Protein AF-A0A413T0A4-F1 (afdb_monomer_lite)

Foldseek 3Di:
DDPLPPDPAFDWDWDADPVRHTQDIHGDPDRFDDWDADPVQQKIWTADPVVRDIDIDHRPVSVVRRD

Structure (mmCIF, N/CA/C/O backbone):
data_AF-A0A413T0A4-F1
#
_entry.id   AF-A0A413T0A4-F1
#
loop_
_atom_site.group_PDB
_atom_site.id
_atom_site.type_symbol
_atom_site.label_atom_id
_atom_site.label_alt_id
_atom_site.label_comp_id
_atom_site.label_asym_id
_atom_site.label_entity_id
_atom_site.label_seq_id
_atom_site.pdbx_PDB_ins_code
_atom_site.Cartn_x
_atom_site.Cartn_y
_atom_site.Cartn_z
_atom_site.occupancy
_atom_site.B_iso_or_equiv
_atom_site.auth_seq_id
_atom_site.auth_comp_id
_atom_site.auth_asym_id
_atom_site.auth_atom_id
_atom_site.pdbx_PDB_model_num
ATOM 1 N N . MET A 1 1 ? 13.594 15.653 -16.925 1.00 56.19 1 MET A N 1
ATOM 2 C CA . MET A 1 1 ? 13.489 14.467 -16.045 1.00 56.19 1 MET A CA 1
ATOM 3 C C . MET A 1 1 ? 12.292 14.685 -15.130 1.00 56.19 1 MET A C 1
ATOM 5 O O . MET A 1 1 ? 12.238 15.739 -14.511 1.00 56.19 1 MET A O 1
ATOM 9 N N . THR A 1 2 ? 11.297 13.793 -15.115 1.00 66.12 2 THR A N 1
ATOM 10 C CA . THR A 1 2 ? 10.080 13.983 -14.298 1.00 66.12 2 THR A CA 1
ATOM 11 C C . THR A 1 2 ? 10.198 13.228 -12.977 1.00 66.12 2 THR A C 1
ATOM 13 O O . THR A 1 2 ? 11.041 12.338 -12.838 1.00 66.12 2 THR A O 1
ATOM 16 N N . PHE A 1 3 ? 9.313 13.522 -12.018 1.00 61.69 3 PHE A N 1
ATOM 17 C CA . PHE A 1 3 ? 9.179 12.708 -10.804 1.00 61.69 3 PHE A CA 1
ATOM 18 C C . PHE A 1 3 ? 8.938 11.221 -11.115 1.00 61.69 3 PHE A C 1
ATOM 20 O O . PHE A 1 3 ? 9.277 10.367 -10.307 1.00 61.69 3 PHE A O 1
ATOM 27 N N . GLN A 1 4 ? 8.362 10.888 -12.272 1.00 61.56 4 GLN A N 1
ATOM 28 C CA . GLN A 1 4 ? 8.033 9.514 -12.655 1.00 61.56 4 GLN A CA 1
ATOM 29 C C . GLN A 1 4 ? 9.190 8.785 -13.353 1.00 61.56 4 GLN A C 1
ATOM 31 O O . GLN A 1 4 ? 9.255 7.562 -13.272 1.00 61.56 4 GLN A O 1
ATOM 36 N N . THR A 1 5 ? 10.097 9.507 -14.020 1.00 66.69 5 THR A N 1
ATOM 37 C CA . THR A 1 5 ? 11.190 8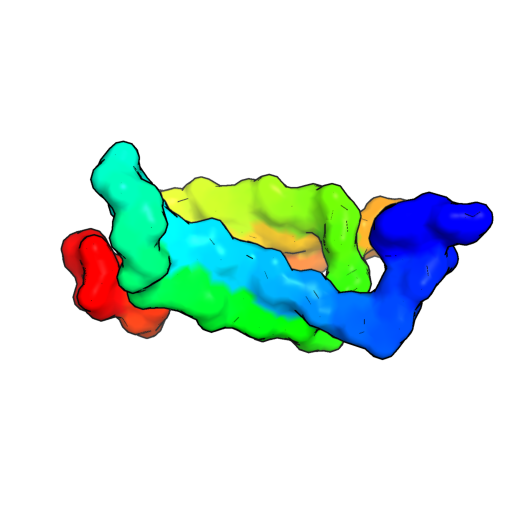.923 -14.826 1.00 66.69 5 THR A CA 1
ATOM 38 C C . THR A 1 5 ? 12.585 9.130 -14.233 1.00 66.69 5 THR A C 1
ATOM 40 O O . THR A 1 5 ? 13.542 8.529 -14.704 1.00 66.69 5 THR A O 1
ATOM 43 N N . GLY A 1 6 ? 12.724 9.956 -13.189 1.00 73.00 6 GLY A N 1
ATOM 44 C CA . GLY A 1 6 ? 14.004 10.264 -12.533 1.00 73.00 6 GLY A CA 1
ATOM 45 C C . GLY A 1 6 ? 14.175 9.707 -11.121 1.00 73.00 6 GLY A C 1
ATOM 46 O O . GLY A 1 6 ? 14.988 10.233 -10.359 1.00 73.00 6 GLY A O 1
ATOM 47 N N . ARG A 1 7 ? 13.371 8.719 -10.712 1.00 73.81 7 ARG A N 1
ATOM 48 C CA . ARG A 1 7 ? 13.346 8.254 -9.318 1.00 73.81 7 ARG A CA 1
ATOM 49 C C . ARG A 1 7 ? 14.633 7.513 -8.960 1.00 73.81 7 ARG A C 1
ATOM 51 O O . ARG A 1 7 ? 15.031 6.582 -9.645 1.00 73.81 7 ARG A O 1
ATOM 58 N N . LYS A 1 8 ? 15.249 7.908 -7.842 1.00 80.50 8 LYS A N 1
ATOM 59 C CA . LYS A 1 8 ? 16.447 7.259 -7.271 1.00 80.50 8 LYS A CA 1
ATOM 60 C C . LYS A 1 8 ? 16.178 6.516 -5.959 1.00 80.50 8 LYS A C 1
ATOM 62 O O . LYS A 1 8 ? 17.078 5.882 -5.423 1.00 80.50 8 LYS A O 1
ATOM 67 N N . LYS A 1 9 ? 14.964 6.633 -5.415 1.00 85.31 9 LYS A N 1
ATOM 68 C CA . LYS A 1 9 ? 14.542 6.031 -4.145 1.00 85.31 9 LYS A CA 1
ATOM 69 C C . LYS A 1 9 ? 13.175 5.391 -4.313 1.00 85.31 9 LYS A C 1
ATOM 71 O O . LYS A 1 9 ? 12.330 5.965 -5.004 1.00 85.31 9 LYS A O 1
ATOM 76 N N . TYR A 1 10 ? 12.966 4.244 -3.676 1.00 90.25 10 TYR A N 1
ATOM 77 C CA . TYR A 1 10 ? 11.650 3.622 -3.661 1.00 90.25 10 TYR A CA 1
ATOM 78 C C . TYR A 1 10 ? 10.619 4.550 -3.003 1.00 90.25 10 TYR A C 1
ATOM 80 O O . TYR A 1 10 ? 10.963 5.260 -2.053 1.00 90.25 10 TYR A O 1
ATOM 88 N N . PRO A 1 11 ? 9.392 4.608 -3.545 1.00 89.50 11 PRO A N 1
ATOM 89 C CA . PRO A 1 11 ? 8.335 5.426 -2.978 1.00 89.50 11 PRO A CA 1
ATOM 90 C C . PRO A 1 11 ? 7.815 4.835 -1.662 1.00 89.50 11 PRO A C 1
ATOM 92 O O . PRO A 1 11 ? 7.902 3.630 -1.426 1.00 89.50 11 PRO A O 1
ATOM 95 N N . SER A 1 12 ? 7.210 5.695 -0.849 1.00 93.00 12 SER A N 1
ATOM 96 C CA . SER A 1 12 ? 6.390 5.299 0.297 1.00 93.00 12 SER A CA 1
ATOM 97 C C . SER A 1 12 ? 4.947 5.741 0.061 1.00 93.00 12 SER A C 1
ATOM 99 O O . SER A 1 12 ? 4.717 6.764 -0.589 1.00 93.00 12 SER A O 1
ATOM 101 N N . ILE A 1 13 ? 3.987 4.998 0.610 1.00 93.50 13 ILE A N 1
ATOM 102 C CA . ILE A 1 13 ? 2.590 5.436 0.724 1.00 93.50 13 ILE A CA 1
ATOM 103 C C . ILE A 1 13 ? 2.387 5.924 2.157 1.00 93.50 13 ILE A C 1
ATOM 105 O O . ILE A 1 13 ? 2.707 5.212 3.109 1.00 93.50 13 ILE A O 1
ATOM 109 N N . LEU A 1 14 ? 1.896 7.151 2.308 1.00 94.38 14 LEU A N 1
ATOM 110 C CA . LEU A 1 14 ? 1.664 7.779 3.606 1.00 94.38 14 LEU A CA 1
ATOM 111 C C . LEU A 1 14 ? 0.173 7.734 3.933 1.00 94.38 14 LEU A C 1
ATOM 113 O O . LEU A 1 14 ? -0.646 8.134 3.106 1.00 94.38 14 LEU A O 1
ATOM 117 N N . LEU A 1 15 ? -0.161 7.245 5.124 1.00 93.38 15 LEU A N 1
ATOM 118 C CA . LEU A 1 15 ? -1.531 7.159 5.614 1.00 93.38 15 LEU A CA 1
ATOM 119 C C . LEU A 1 15 ? -1.745 8.256 6.649 1.00 93.38 15 LEU A C 1
ATOM 121 O O . LEU A 1 15 ? -0.939 8.412 7.569 1.00 93.38 15 LEU A O 1
ATOM 125 N N . PHE A 1 16 ? -2.849 8.979 6.508 1.00 95.50 16 PHE A N 1
ATOM 126 C CA . PHE A 1 16 ? -3.276 10.036 7.415 1.00 95.50 16 PHE A CA 1
ATOM 127 C C . PHE A 1 16 ? -4.744 9.829 7.771 1.00 95.50 16 PHE A C 1
ATOM 129 O O . PHE A 1 16 ? -5.488 9.238 6.987 1.00 95.50 16 PHE A O 1
ATOM 136 N N . ASP A 1 17 ? -5.155 10.315 8.936 1.00 94.50 17 ASP A N 1
ATOM 137 C CA . ASP A 1 17 ? -6.576 10.446 9.243 1.00 94.50 17 ASP A CA 1
ATOM 138 C C . ASP A 1 17 ? -7.193 11.681 8.570 1.00 94.50 17 ASP A C 1
ATOM 140 O O . ASP A 1 17 ? -6.519 12.453 7.880 1.00 94.50 17 ASP A O 1
ATOM 144 N N . TRP A 1 18 ? -8.499 11.864 8.769 1.00 94.88 18 TRP A N 1
ATOM 145 C CA . TRP A 1 18 ? -9.255 12.968 8.178 1.00 94.88 18 TRP A CA 1
ATOM 146 C C . TRP A 1 18 ? -8.841 14.348 8.703 1.00 94.88 18 TRP A C 1
ATOM 148 O O . TRP A 1 18 ? -9.056 15.344 8.015 1.00 94.88 18 TRP A O 1
ATOM 158 N N . GLU A 1 19 ? -8.194 14.419 9.869 1.00 98.00 19 GLU A N 1
ATOM 159 C CA . GLU A 1 19 ? -7.611 15.650 10.409 1.00 98.00 19 GLU A CA 1
ATOM 160 C C . GLU A 1 19 ? -6.175 15.897 9.908 1.00 98.00 19 GLU A C 1
ATOM 162 O O . GLU A 1 19 ? -5.563 16.911 10.249 1.00 98.00 19 GLU A O 1
ATOM 167 N N . GLY A 1 20 ? -5.625 14.993 9.092 1.00 96.44 20 GLY A N 1
ATOM 168 C CA . GLY A 1 20 ? -4.275 15.085 8.541 1.00 96.44 20 GLY A CA 1
ATOM 169 C C . GLY A 1 20 ? -3.173 14.632 9.501 1.00 96.44 20 GLY A C 1
ATOM 170 O O . GLY A 1 20 ? -1.996 14.898 9.243 1.00 96.44 20 GLY A O 1
ATOM 171 N N . ARG A 1 21 ? -3.503 13.949 10.604 1.00 97.00 21 ARG A N 1
ATOM 172 C CA . ARG A 1 21 ? -2.499 13.368 11.508 1.00 97.00 21 ARG A CA 1
ATOM 173 C C . ARG A 1 21 ? -1.947 12.078 10.888 1.00 97.00 21 ARG A C 1
ATOM 175 O O . ARG A 1 21 ? -2.715 11.289 10.337 1.00 97.00 21 ARG A O 1
ATOM 182 N N . PRO A 1 22 ? -0.624 11.842 10.944 1.00 96.19 22 PRO A N 1
ATOM 183 C CA . PRO A 1 22 ? -0.017 10.663 10.336 1.00 96.19 22 PRO A CA 1
ATOM 184 C C . PRO A 1 22 ? -0.387 9.393 11.108 1.00 96.19 22 PRO A C 1
ATOM 186 O O . PRO A 1 22 ? -0.256 9.342 12.329 1.00 96.19 22 PRO A O 1
ATOM 189 N N . LEU A 1 23 ? -0.794 8.358 10.375 1.00 95.06 23 LEU A N 1
ATOM 190 C CA . LEU A 1 23 ? -1.160 7.045 10.908 1.00 95.06 23 LEU A CA 1
ATOM 191 C C . LEU A 1 23 ? -0.060 6.007 10.660 1.00 95.06 23 LEU A C 1
ATOM 193 O O . LEU A 1 23 ? 0.306 5.261 11.565 1.00 95.06 23 LEU A O 1
ATOM 197 N N . ALA A 1 24 ? 0.480 5.952 9.438 1.00 93.94 24 ALA A N 1
ATOM 198 C CA . ALA A 1 24 ? 1.513 4.988 9.061 1.00 93.94 24 ALA A CA 1
ATOM 199 C C . ALA A 1 24 ? 2.294 5.414 7.806 1.00 93.94 24 ALA A C 1
ATOM 201 O O . ALA A 1 24 ? 1.816 6.196 6.983 1.00 93.94 24 ALA A O 1
ATOM 202 N N . GLU A 1 25 ? 3.483 4.832 7.628 1.00 94.62 25 GLU A N 1
ATOM 203 C CA . GLU A 1 25 ? 4.260 4.8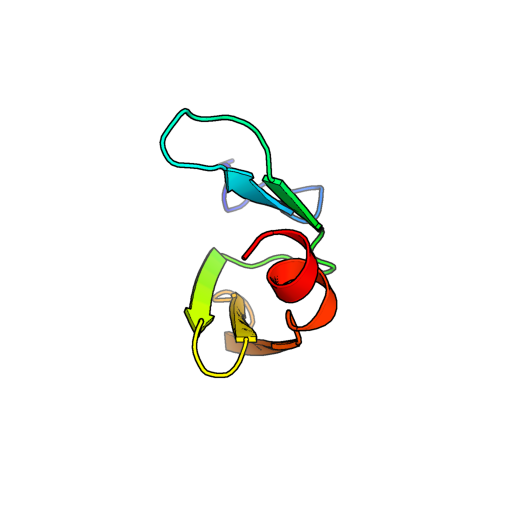76 6.385 1.00 94.62 25 GLU A CA 1
ATOM 204 C C . GLU A 1 25 ? 4.448 3.448 5.856 1.00 94.62 25 GLU A C 1
ATOM 206 O O . GLU A 1 25 ? 5.086 2.614 6.499 1.00 94.62 25 GLU A O 1
ATOM 211 N N . LEU A 1 26 ? 3.944 3.179 4.652 1.00 93.69 26 LEU A N 1
ATOM 212 C CA . LEU A 1 26 ? 4.192 1.936 3.927 1.00 93.69 26 LEU A CA 1
ATOM 213 C C . LEU A 1 26 ? 5.396 2.129 3.005 1.00 93.69 26 LEU A C 1
ATOM 215 O O . LEU A 1 26 ? 5.281 2.719 1.927 1.00 93.69 26 LEU A O 1
ATOM 219 N N . LYS A 1 27 ? 6.563 1.638 3.426 1.00 92.44 27 LYS A N 1
ATOM 220 C CA . LYS A 1 27 ? 7.791 1.691 2.620 1.00 92.44 27 LYS A CA 1
ATOM 221 C C . LYS A 1 27 ? 7.763 0.603 1.557 1.00 92.44 27 LYS A C 1
ATOM 223 O O . LYS A 1 27 ? 7.787 -0.582 1.884 1.00 92.44 27 LYS A O 1
ATOM 228 N N . LEU A 1 28 ? 7.747 0.999 0.287 1.00 91.75 28 LEU A N 1
ATOM 229 C CA . LEU A 1 28 ? 7.773 0.043 -0.813 1.00 91.75 28 LEU A CA 1
ATOM 230 C C . LEU A 1 28 ? 9.212 -0.357 -1.137 1.00 91.75 28 LEU A C 1
ATOM 232 O O . LEU A 1 28 ? 10.157 0.413 -0.977 1.00 91.75 28 LEU A O 1
ATOM 236 N N . THR A 1 29 ? 9.383 -1.579 -1.627 1.00 90.50 29 THR A N 1
ATOM 237 C CA . THR A 1 29 ? 10.690 -2.138 -2.014 1.00 90.50 29 THR A CA 1
ATOM 238 C C . THR A 1 29 ? 10.909 -2.110 -3.527 1.00 90.50 29 THR A C 1
ATOM 240 O O . THR A 1 29 ? 11.844 -2.728 -4.034 1.00 90.50 29 THR A O 1
ATOM 243 N N . ARG A 1 30 ? 10.022 -1.429 -4.268 1.00 89.25 30 ARG A N 1
ATOM 244 C CA . ARG A 1 30 ? 9.986 -1.415 -5.735 1.00 89.25 30 ARG A CA 1
ATOM 245 C C . ARG A 1 30 ? 9.525 -0.058 -6.256 1.00 89.25 30 ARG A C 1
ATOM 247 O O . ARG A 1 30 ? 8.771 0.648 -5.590 1.00 89.25 30 ARG A O 1
ATOM 254 N N . PHE A 1 31 ? 9.937 0.293 -7.470 1.00 88.44 31 PHE A N 1
ATOM 255 C CA . PHE A 1 31 ? 9.360 1.434 -8.176 1.00 88.44 31 PHE A CA 1
ATOM 256 C C . PHE A 1 31 ? 7.984 1.052 -8.719 1.00 88.44 31 PHE A C 1
ATOM 258 O O . PHE A 1 31 ? 7.861 0.091 -9.468 1.00 88.44 31 PHE A O 1
ATOM 265 N N . VAL A 1 32 ? 6.959 1.802 -8.321 1.00 89.75 32 VAL A N 1
ATOM 266 C CA . VAL A 1 32 ? 5.574 1.597 -8.761 1.00 89.75 32 VAL A CA 1
ATOM 267 C C . VAL A 1 32 ? 4.947 2.934 -9.124 1.00 89.75 32 VAL A C 1
ATOM 269 O O . VAL A 1 32 ? 5.354 3.985 -8.616 1.00 89.75 32 VAL A O 1
ATOM 272 N N . ASN A 1 33 ? 3.977 2.917 -10.030 1.00 87.69 33 ASN A N 1
ATOM 273 C CA . ASN A 1 33 ? 3.378 4.132 -10.585 1.00 87.69 33 ASN A CA 1
ATOM 274 C C . ASN A 1 33 ? 1.950 4.359 -10.099 1.00 87.69 33 ASN A C 1
ATOM 276 O O . ASN A 1 33 ? 1.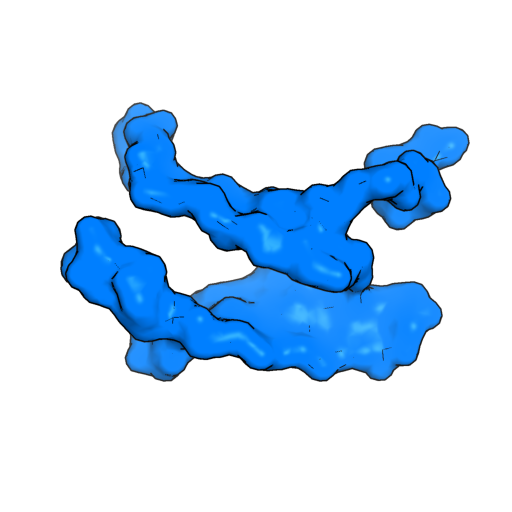487 5.494 -10.116 1.00 87.69 33 ASN A O 1
ATOM 280 N N . SER A 1 34 ? 1.282 3.297 -9.661 1.00 91.69 34 SER A N 1
ATOM 281 C CA . SER A 1 34 ? -0.081 3.330 -9.142 1.00 91.69 34 SER A CA 1
ATOM 282 C C . SER A 1 34 ? -0.252 2.267 -8.064 1.00 91.69 34 SER A C 1
ATOM 284 O O . SER A 1 34 ? 0.531 1.311 -7.991 1.00 91.69 34 SER A O 1
ATOM 286 N N . PHE A 1 35 ? -1.242 2.477 -7.207 1.00 95.12 35 PHE A N 1
ATOM 287 C CA . PHE A 1 35 ? -1.610 1.562 -6.141 1.00 95.12 35 PHE A CA 1
ATOM 288 C C . PHE A 1 35 ? -3.100 1.693 -5.825 1.00 95.12 35 PHE A C 1
ATOM 290 O O . PHE A 1 35 ? -3.695 2.728 -6.125 1.00 95.12 35 PHE A O 1
ATOM 297 N N . ASP A 1 36 ? -3.659 0.664 -5.197 1.00 95.88 36 ASP A N 1
ATOM 298 C CA . ASP A 1 36 ? -4.983 0.688 -4.576 1.00 95.88 36 ASP A CA 1
ATOM 299 C C . ASP A 1 36 ? -4.986 -0.204 -3.324 1.00 95.88 36 ASP A C 1
ATOM 301 O O . ASP A 1 36 ? -4.129 -1.083 -3.182 1.00 95.88 36 ASP A O 1
ATOM 305 N N . ILE A 1 37 ? -5.917 0.033 -2.401 1.00 94.56 37 ILE A N 1
ATOM 306 C CA . ILE A 1 37 ? -6.020 -0.701 -1.138 1.00 94.56 37 ILE A CA 1
ATOM 307 C C . ILE A 1 37 ? -7.405 -1.330 -1.023 1.00 94.56 37 ILE A C 1
ATOM 309 O O . ILE A 1 37 ? -8.418 -0.642 -0.924 1.00 94.56 37 ILE A O 1
ATOM 313 N N . ASP A 1 38 ? -7.431 -2.656 -0.931 1.00 95.31 38 ASP A N 1
ATOM 314 C CA . ASP A 1 38 ? -8.612 -3.387 -0.498 1.00 95.31 38 ASP A CA 1
ATOM 315 C C . ASP A 1 38 ? -8.640 -3.424 1.033 1.00 95.31 38 ASP A C 1
ATOM 317 O O . ASP A 1 38 ? -7.869 -4.143 1.672 1.00 95.31 38 ASP A O 1
ATOM 321 N N . MET A 1 39 ? -9.536 -2.639 1.627 1.00 90.81 39 MET A N 1
ATOM 322 C CA . MET A 1 39 ? -9.687 -2.557 3.081 1.00 90.81 39 MET A CA 1
ATOM 323 C C . MET A 1 39 ? -10.370 -3.789 3.692 1.00 90.81 39 MET A C 1
ATOM 325 O O . MET A 1 39 ? -10.169 -4.059 4.875 1.00 90.81 39 MET A O 1
ATOM 329 N N . VAL A 1 40 ? -11.152 -4.549 2.915 1.00 93.38 40 VAL A N 1
ATOM 330 C CA . VAL A 1 40 ? -11.842 -5.761 3.390 1.00 93.38 40 VAL A CA 1
ATOM 331 C C . VAL A 1 40 ? -10.842 -6.904 3.508 1.00 93.38 40 VAL A C 1
ATOM 333 O O . VAL A 1 40 ? -10.735 -7.527 4.564 1.00 93.38 40 VAL A O 1
ATOM 336 N N . ASN A 1 41 ? -10.063 -7.133 2.449 1.00 95.94 41 ASN A N 1
ATOM 337 C CA . ASN A 1 41 ? -9.019 -8.160 2.423 1.00 95.94 41 ASN A CA 1
ATOM 338 C C . ASN A 1 41 ? -7.669 -7.659 2.952 1.00 95.94 41 ASN A C 1
ATOM 340 O O . ASN A 1 41 ? -6.687 -8.399 2.924 1.00 95.94 41 ASN A O 1
ATOM 344 N N . LYS A 1 42 ? -7.605 -6.404 3.412 1.00 95.44 42 LYS A N 1
ATOM 345 C CA . LYS A 1 42 ? -6.408 -5.759 3.971 1.00 95.44 42 LYS A CA 1
ATOM 346 C C . LYS A 1 42 ? -5.194 -5.923 3.059 1.00 95.44 42 LYS A C 1
ATOM 348 O O . LYS A 1 42 ? -4.116 -6.285 3.514 1.00 95.44 42 LYS A O 1
ATOM 353 N N . THR A 1 43 ? -5.373 -5.688 1.763 1.00 97.12 43 THR A N 1
ATOM 354 C CA . THR A 1 43 ? -4.343 -5.936 0.748 1.00 97.12 43 THR A CA 1
ATOM 355 C C . THR A 1 43 ? -4.006 -4.654 -0.002 1.00 97.12 43 THR A C 1
ATOM 357 O O . THR A 1 43 ? -4.888 -3.969 -0.514 1.00 97.12 43 THR A O 1
ATOM 360 N N . LEU A 1 44 ? -2.713 -4.344 -0.095 1.00 96.50 44 LEU A N 1
ATOM 361 C CA . LEU A 1 44 ? -2.187 -3.311 -0.981 1.00 96.50 44 LEU A CA 1
ATOM 362 C C . LEU A 1 44 ? -1.853 -3.929 -2.332 1.00 96.50 44 LEU A C 1
ATOM 364 O O . LEU A 1 44 ? -0.981 -4.795 -2.416 1.00 96.50 44 LEU A O 1
ATOM 368 N N . TYR A 1 45 ? -2.460 -3.408 -3.388 1.00 97.06 45 TYR A N 1
ATOM 369 C CA . TYR A 1 45 ? -2.081 -3.710 -4.758 1.00 97.06 45 TYR A CA 1
ATOM 370 C C . TYR A 1 45 ? -1.242 -2.576 -5.324 1.00 97.06 45 TYR A C 1
ATOM 372 O O . TYR A 1 45 ? -1.579 -1.404 -5.176 1.00 97.06 45 TYR A O 1
ATOM 380 N N . VAL A 1 46 ? -0.150 -2.914 -6.002 1.00 95.69 46 VAL A N 1
ATOM 381 C CA . VAL A 1 46 ? 0.687 -1.937 -6.704 1.00 95.69 46 VAL A CA 1
ATOM 382 C C . VAL A 1 46 ? 0.953 -2.388 -8.127 1.00 95.69 46 VAL A C 1
ATOM 384 O O . VAL A 1 46 ? 1.073 -3.585 -8.402 1.00 95.69 46 VAL A O 1
ATOM 387 N N . PHE A 1 47 ? 1.114 -1.414 -9.017 1.00 94.50 47 PHE A N 1
ATOM 388 C CA . PHE A 1 47 ? 1.410 -1.671 -10.417 1.00 94.50 47 PHE A CA 1
ATOM 389 C C . PHE A 1 47 ? 2.646 -0.900 -10.892 1.00 94.50 47 PHE A C 1
ATOM 391 O O . PHE A 1 47 ? 2.778 0.321 -10.725 1.00 94.50 47 PHE A O 1
ATOM 398 N N . ASP A 1 48 ? 3.566 -1.655 -11.482 1.00 90.94 48 ASP A N 1
ATOM 399 C CA . ASP A 1 48 ? 4.789 -1.200 -12.129 1.00 90.94 48 ASP A CA 1
ATOM 400 C C . ASP A 1 48 ? 4.560 -1.211 -13.644 1.00 90.94 48 ASP A C 1
ATOM 402 O O . ASP A 1 48 ? 4.752 -2.226 -14.313 1.00 90.94 48 ASP A O 1
ATOM 406 N N . VAL A 1 49 ? 4.112 -0.066 -14.167 1.00 86.25 49 VAL A N 1
ATOM 407 C CA . VAL A 1 49 ? 3.704 0.105 -15.573 1.00 86.25 49 VAL A CA 1
ATOM 408 C C . VAL A 1 49 ? 4.863 -0.164 -16.535 1.00 86.25 49 VAL A C 1
ATOM 410 O O . VAL A 1 49 ? 4.647 -0.640 -17.642 1.00 86.25 49 VAL A O 1
ATOM 413 N N . TYR A 1 50 ? 6.101 0.130 -16.131 1.00 85.38 50 TYR A N 1
ATOM 414 C CA . TYR A 1 50 ? 7.261 -0.011 -17.01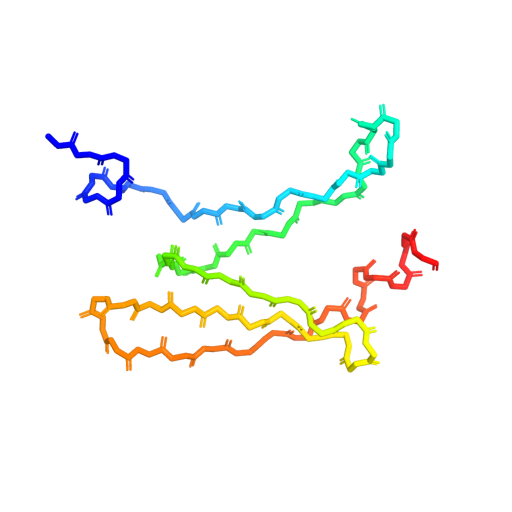4 1.00 85.38 50 TYR A CA 1
ATOM 415 C C . TYR A 1 50 ? 7.653 -1.467 -17.246 1.00 85.38 50 TYR A C 1
ATOM 417 O O . TYR A 1 50 ? 8.188 -1.795 -18.302 1.00 85.38 50 TYR A O 1
ATOM 425 N N . ASN A 1 51 ? 7.409 -2.325 -16.256 1.00 89.38 51 ASN A N 1
ATOM 426 C CA . ASN A 1 51 ? 7.704 -3.751 -16.341 1.00 89.38 51 ASN A CA 1
ATOM 427 C C . ASN A 1 51 ? 6.453 -4.603 -16.578 1.00 89.38 51 ASN A C 1
ATOM 429 O O . ASN A 1 51 ? 6.589 -5.823 -16.637 1.00 89.38 51 ASN A O 1
ATOM 433 N N . ASP A 1 52 ? 5.277 -3.973 -16.667 1.00 92.00 52 ASP A N 1
ATOM 434 C CA . ASP A 1 52 ? 3.961 -4.610 -16.764 1.00 92.00 52 ASP A CA 1
ATOM 435 C C . ASP A 1 52 ? 3.746 -5.678 -15.677 1.00 92.00 52 ASP A C 1
ATOM 437 O O . ASP A 1 52 ? 3.449 -6.844 -15.936 1.00 92.00 52 ASP A O 1
ATOM 441 N N . LYS A 1 53 ? 3.997 -5.298 -14.416 1.00 94.38 53 LYS A N 1
ATOM 442 C CA . LYS A 1 53 ? 3.903 -6.214 -13.267 1.00 94.38 53 LYS A CA 1
ATOM 443 C C . LYS A 1 53 ? 3.030 -5.664 -12.154 1.00 94.38 53 LYS A C 1
ATOM 445 O O . LYS A 1 53 ? 3.195 -4.523 -11.720 1.00 94.38 53 LYS A O 1
ATOM 450 N N . MET A 1 54 ? 2.175 -6.537 -11.630 1.00 95.19 54 MET A N 1
ATOM 451 C CA . MET A 1 54 ? 1.339 -6.294 -10.458 1.00 95.19 54 MET A CA 1
ATOM 452 C C . MET A 1 54 ? 1.867 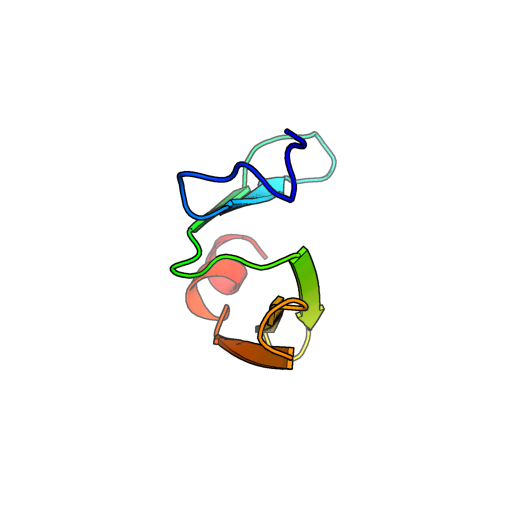-7.072 -9.250 1.00 95.19 54 MET A C 1
ATOM 454 O O . MET A 1 54 ? 2.329 -8.206 -9.387 1.00 95.19 54 MET A O 1
ATOM 458 N N . PHE A 1 55 ? 1.789 -6.463 -8.068 1.00 95.19 55 PHE A N 1
ATOM 459 C CA . PHE A 1 55 ? 2.167 -7.088 -6.799 1.00 95.19 55 PHE A CA 1
ATOM 460 C C . PHE A 1 55 ? 1.094 -6.825 -5.749 1.00 95.19 55 PHE A C 1
ATOM 462 O O . PHE A 1 55 ? 0.440 -5.782 -5.780 1.00 95.19 55 PHE A O 1
ATOM 469 N N . ALA A 1 56 ? 0.953 -7.763 -4.817 1.00 96.06 56 ALA A N 1
ATOM 470 C CA . ALA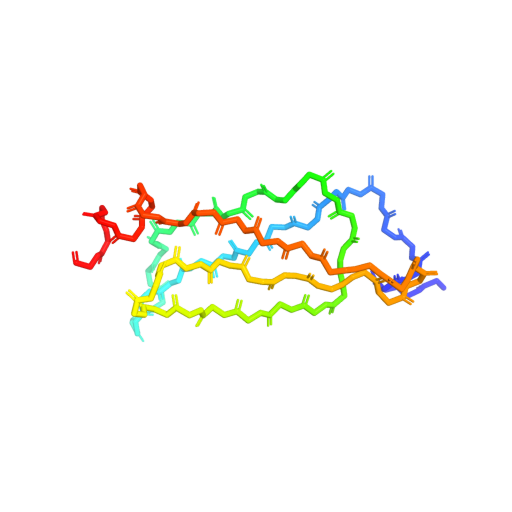 A 1 56 ? 0.055 -7.669 -3.677 1.00 96.06 56 ALA A CA 1
ATOM 471 C C . ALA A 1 56 ? 0.860 -7.792 -2.378 1.00 96.06 56 ALA A C 1
ATOM 473 O O . ALA A 1 56 ? 1.781 -8.609 -2.297 1.00 96.06 56 ALA A O 1
ATOM 474 N N . TYR A 1 57 ? 0.506 -6.995 -1.376 1.00 95.00 57 TYR A N 1
ATOM 475 C CA . TYR A 1 57 ? 1.111 -7.019 -0.047 1.00 95.00 57 TYR A CA 1
ATOM 476 C C . TYR A 1 57 ? 0.021 -7.098 1.016 1.00 95.00 57 TYR A C 1
ATOM 478 O O . TYR A 1 57 ? -0.968 -6.370 0.940 1.00 95.00 57 TYR A O 1
ATOM 486 N N . ASP A 1 58 ? 0.230 -7.944 2.019 1.00 95.38 58 ASP A N 1
ATOM 487 C CA . ASP A 1 58 ? -0.626 -7.998 3.201 1.00 95.38 58 ASP A CA 1
ATOM 488 C C . ASP A 1 58 ? -0.411 -6.743 4.063 1.00 95.38 58 ASP A C 1
ATOM 490 O O . ASP A 1 58 ? 0.717 -6.411 4.436 1.00 95.38 58 ASP A O 1
ATOM 494 N N . LEU A 1 59 ? -1.498 -6.036 4.364 1.00 95.19 59 LEU A N 1
ATOM 495 C CA . LEU A 1 59 ? -1.535 -4.869 5.242 1.00 95.19 59 LEU A CA 1
ATOM 496 C C . LEU A 1 59 ? -2.188 -5.161 6.595 1.00 95.19 59 LEU A C 1
ATOM 498 O O . LEU A 1 59 ? -2.375 -4.231 7.380 1.00 95.19 59 LEU A O 1
ATOM 502 N N . SER A 1 60 ? -2.521 -6.415 6.905 1.00 94.56 60 SER A N 1
ATOM 503 C CA . SER A 1 60 ? -3.214 -6.788 8.141 1.00 94.56 60 SER A CA 1
ATOM 504 C C . SER A 1 60 ? -2.527 -6.236 9.386 1.00 94.56 60 SER A C 1
ATOM 506 O O . SER A 1 60 ? -3.187 -5.646 10.238 1.00 94.56 60 SER A O 1
ATOM 508 N N . GLU A 1 61 ? -1.199 -6.357 9.476 1.00 92.56 61 GLU A N 1
ATOM 509 C CA . GLU A 1 61 ? -0.442 -5.854 10.627 1.00 92.56 61 GLU A CA 1
ATOM 510 C C . GLU A 1 61 ? -0.541 -4.331 10.778 1.00 92.56 61 GLU A C 1
ATOM 512 O O . GLU A 1 61 ? -0.649 -3.827 11.895 1.00 92.56 61 GLU A O 1
ATOM 517 N N . VAL A 1 62 ? -0.501 -3.595 9.665 1.00 92.06 62 VAL A N 1
ATOM 518 C CA . VAL A 1 62 ? -0.573 -2.134 9.689 1.00 92.06 62 VAL A CA 1
ATOM 519 C C . VAL A 1 62 ? -1.989 -1.702 10.029 1.00 92.06 62 VAL A C 1
ATOM 521 O O . VAL A 1 62 ? -2.169 -0.993 11.011 1.00 92.06 62 VAL A O 1
ATOM 524 N N . LEU A 1 63 ? -2.991 -2.165 9.276 1.00 89.56 63 LEU A N 1
ATOM 525 C CA . LEU A 1 63 ? -4.378 -1.722 9.422 1.00 89.56 63 LEU A CA 1
ATOM 526 C C . LEU A 1 63 ? -4.962 -2.058 10.799 1.00 89.56 63 LEU A C 1
ATOM 528 O O . LEU A 1 63 ? -5.669 -1.232 11.359 1.00 89.56 63 LEU A O 1
ATOM 532 N N . ASN A 1 64 ? -4.603 -3.200 11.395 1.00 89.69 64 ASN A N 1
ATOM 533 C CA . ASN A 1 64 ? -5.048 -3.558 12.750 1.00 89.69 64 ASN A CA 1
ATOM 534 C C . ASN A 1 64 ? -4.516 -2.620 13.852 1.00 89.69 64 ASN A C 1
ATOM 536 O O . ASN A 1 64 ? -4.989 -2.691 14.982 1.00 89.69 64 ASN A O 1
ATOM 540 N N . LYS A 1 65 ? -3.496 -1.796 13.572 1.00 87.81 65 LYS A N 1
ATOM 541 C CA . LYS A 1 65 ? -2.948 -0.824 14.534 1.00 87.81 65 LYS A CA 1
ATOM 542 C C . LYS A 1 65 ? -3.598 0.557 14.422 1.00 87.81 65 LYS A C 1
ATOM 544 O O . LYS A 1 65 ? -3.366 1.385 15.298 1.00 87.81 65 LYS A O 1
ATOM 549 N N . ILE A 1 66 ? -4.343 0.821 13.346 1.00 84.94 66 ILE A N 1
ATOM 550 C CA . ILE A 1 66 ? -4.878 2.156 13.017 1.00 84.94 66 ILE A CA 1
ATOM 551 C C . ILE A 1 66 ? -6.395 2.190 12.801 1.00 84.94 66 ILE A C 1
ATOM 553 O O . ILE A 1 66 ? -6.957 3.281 12.854 1.00 84.94 66 ILE A O 1
ATOM 557 N N . VAL A 1 67 ? -7.045 1.043 12.572 1.00 69.06 67 VAL A N 1
ATOM 558 C CA . VAL A 1 67 ? -8.508 0.897 12.448 1.00 69.06 67 VAL A CA 1
ATOM 559 C C . VAL A 1 67 ? -9.069 0.165 13.657 1.00 69.06 67 VAL A C 1
ATOM 561 O O . VAL A 1 67 ? -8.454 -0.850 14.055 1.00 69.06 67 VAL A O 1
#

pLDDT: mean 89.52, std 9.5, range [56.19, 98.0]

Organism: NCBI:txid387090

Sequence (67 aa):
MTFQTGRKKYPSILLFDWEGRPLAELKLTRFVNSFDIDMVNKTLYVFDVYNDKMFAYDLSEVLNKIV

Secondary structure (DSSP, 8-state):
--TTTS--S--EEEEE-TT--EEEEEE-SS--SEEEEETTTTEEEEEETTTTEEEEEE-HHHHTTT-

Radius of gyration: 13.11 Å; chains: 1; bounding box: 28×24×32 Å